Protein AF-A0A2A2RVC5-F1 (afdb_monomer_lite)

pLDDT: mean 75.27, std 18.16, range [42.5, 97.44]

Radius of gyration: 27.23 Å; chains: 1; bounding box: 52×37×78 Å

Foldseek 3Di:
DCVVVVVVVVVVVVVVVVVVVVVVVVVVVVVVVVVVVVCVCPDPVNVVVVCVVVVVVDDDDDPVRDDDDDPDDPPPPPPPDDPDPPPPPPPDDVPCVVVVVVPPDDDPPPPDD

Structure (mmCIF, N/CA/C/O backbone):
data_AF-A0A2A2RVC5-F1
#
_entry.id   AF-A0A2A2RVC5-F1
#
loop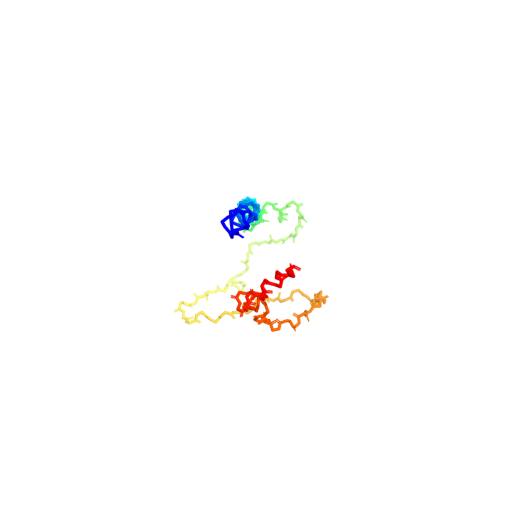_
_atom_site.group_PDB
_atom_site.id
_atom_site.type_symbol
_atom_site.label_atom_id
_atom_site.label_alt_id
_atom_site.label_comp_id
_atom_site.label_asym_id
_atom_site.label_entity_id
_atom_site.label_seq_id
_atom_site.pdbx_PDB_ins_code
_atom_site.Cartn_x
_atom_site.Cartn_y
_atom_site.Cartn_z
_atom_site.occupancy
_atom_site.B_iso_or_equiv
_atom_site.auth_seq_id
_atom_site.auth_comp_id
_atom_site.auth_asym_id
_atom_site.auth_atom_id
_atom_site.pdbx_PDB_model_num
ATOM 1 N N . MET A 1 1 ? 28.800 -4.295 -40.867 1.00 56.78 1 MET A N 1
ATOM 2 C CA . MET A 1 1 ? 27.942 -3.114 -40.595 1.00 56.78 1 MET A CA 1
ATOM 3 C C . MET A 1 1 ? 26.743 -3.523 -39.734 1.00 56.78 1 MET A C 1
ATOM 5 O O . MET A 1 1 ? 25.617 -3.511 -40.204 1.00 56.78 1 MET A O 1
ATOM 9 N N . THR A 1 2 ? 26.985 -3.948 -38.492 1.00 70.25 2 THR A N 1
ATOM 10 C CA . THR A 1 2 ? 25.965 -4.515 -37.572 1.00 70.25 2 THR A CA 1
ATOM 11 C C . THR A 1 2 ? 26.098 -3.944 -36.155 1.00 70.25 2 THR A C 1
ATOM 13 O O . THR A 1 2 ? 25.097 -3.684 -35.493 1.00 70.25 2 THR A O 1
ATOM 16 N N . PHE A 1 3 ? 27.330 -3.629 -35.744 1.00 83.12 3 PHE A N 1
ATOM 17 C CA . PHE A 1 3 ? 27.672 -3.092 -34.424 1.00 83.12 3 PHE A CA 1
ATOM 18 C C . PHE A 1 3 ? 26.975 -1.766 -34.070 1.00 83.12 3 PHE A C 1
ATOM 20 O O . PHE A 1 3 ? 26.474 -1.601 -32.962 1.00 83.12 3 PHE A O 1
ATOM 27 N N . VAL A 1 4 ? 26.875 -0.825 -35.015 1.00 89.31 4 VAL A N 1
ATOM 28 C CA . VAL A 1 4 ? 26.244 0.487 -34.762 1.00 89.31 4 VAL A CA 1
ATOM 29 C C . VAL A 1 4 ? 24.745 0.344 -34.476 1.00 89.31 4 VAL A C 1
ATOM 31 O O . VAL A 1 4 ? 24.203 1.023 -33.604 1.00 89.31 4 VAL A O 1
ATOM 34 N N . TRP A 1 5 ? 24.076 -0.576 -35.171 1.00 84.75 5 TRP A N 1
ATOM 35 C CA . TRP A 1 5 ? 22.651 -0.831 -34.977 1.00 84.75 5 TRP A CA 1
ATOM 36 C C . TRP A 1 5 ? 22.377 -1.541 -33.646 1.00 84.75 5 TRP A C 1
ATOM 38 O O . TRP A 1 5 ? 21.493 -1.122 -32.901 1.00 84.75 5 TRP A O 1
ATOM 48 N N . GLN A 1 6 ? 23.200 -2.530 -33.288 1.00 85.94 6 GLN A N 1
ATOM 49 C CA . GLN A 1 6 ? 23.134 -3.190 -31.980 1.00 85.94 6 GLN A CA 1
ATOM 50 C C . GLN A 1 6 ? 23.370 -2.199 -30.833 1.00 85.94 6 GLN A C 1
ATOM 52 O O . GLN A 1 6 ? 22.608 -2.186 -29.869 1.00 85.94 6 GLN A O 1
ATOM 57 N N . LYS A 1 7 ? 24.361 -1.306 -30.963 1.00 92.38 7 LYS A N 1
ATOM 58 C CA . LYS A 1 7 ? 24.640 -0.261 -29.966 1.00 92.38 7 LYS A CA 1
ATOM 59 C C . LYS A 1 7 ? 23.444 0.677 -29.775 1.00 92.38 7 LYS A C 1
ATOM 61 O O . LYS A 1 7 ? 23.086 0.995 -28.643 1.00 92.38 7 LYS A O 1
ATOM 66 N N . ARG A 1 8 ? 22.783 1.075 -30.868 1.00 90.19 8 ARG A N 1
ATOM 67 C CA . ARG A 1 8 ? 21.564 1.897 -30.810 1.00 90.19 8 ARG A CA 1
ATOM 68 C C . ARG A 1 8 ? 20.398 1.151 -30.157 1.00 90.19 8 ARG A C 1
ATOM 70 O O . ARG A 1 8 ? 19.662 1.752 -29.378 1.00 90.19 8 ARG A O 1
ATOM 77 N N . MET A 1 9 ? 20.238 -0.140 -30.447 1.00 88.75 9 MET A N 1
ATOM 78 C CA . MET A 1 9 ? 19.197 -0.973 -29.842 1.00 88.75 9 MET A CA 1
ATOM 79 C C . MET A 1 9 ? 19.411 -1.117 -28.332 1.00 88.75 9 MET A C 1
ATOM 81 O O . MET A 1 9 ? 18.481 -0.859 -27.569 1.00 88.75 9 MET A O 1
ATOM 85 N N . LEU A 1 10 ? 20.635 -1.433 -27.902 1.00 92.12 10 LEU A N 1
ATOM 86 C CA . LEU A 1 10 ? 20.993 -1.552 -26.489 1.00 92.12 10 LEU A CA 1
ATOM 87 C C . LEU A 1 10 ? 20.743 -0.238 -25.737 1.00 92.12 10 LEU A C 1
ATOM 89 O O . LEU A 1 10 ? 20.120 -0.239 -24.680 1.00 92.12 10 LEU A O 1
ATOM 93 N N . TYR A 1 11 ? 21.142 0.890 -26.331 1.00 94.38 11 TYR A N 1
ATOM 94 C CA . TYR A 1 11 ? 20.872 2.211 -25.768 1.00 94.38 11 TYR A CA 1
ATOM 95 C C . TYR A 1 11 ? 19.367 2.479 -25.624 1.00 94.38 11 TYR A C 1
ATOM 97 O O . TYR A 1 11 ? 18.907 2.905 -24.569 1.00 94.38 11 TYR A O 1
ATOM 105 N N . SER A 1 12 ? 18.575 2.173 -26.658 1.00 92.00 12 SER A N 1
ATOM 106 C CA . SER A 1 12 ? 17.121 2.369 -26.613 1.00 92.00 12 SER A CA 1
ATOM 107 C C . SER A 1 12 ? 16.425 1.500 -25.563 1.00 92.00 12 SER A C 1
ATOM 109 O O . SER A 1 12 ? 15.412 1.916 -25.004 1.00 92.00 12 SER A O 1
ATOM 111 N N . LEU A 1 13 ? 16.961 0.304 -25.295 1.00 94.44 13 LEU A N 1
ATOM 112 C CA . LEU A 1 13 ? 16.479 -0.564 -24.227 1.00 94.44 13 LEU A CA 1
ATOM 113 C C . LEU A 1 13 ? 16.840 0.022 -22.865 1.00 94.44 13 LEU A C 1
ATOM 115 O O . LEU A 1 13 ? 15.940 0.167 -22.050 1.00 94.44 13 LEU A O 1
ATOM 119 N N . GLY A 1 14 ? 18.090 0.453 -22.664 1.00 94.88 14 GLY A N 1
ATOM 120 C CA . GLY A 1 14 ? 18.525 1.101 -21.421 1.00 94.88 14 GLY A CA 1
ATOM 121 C C . GLY A 1 14 ? 17.633 2.281 -21.031 1.00 94.88 14 GLY A C 1
ATOM 122 O O . GLY A 1 14 ? 17.084 2.299 -19.937 1.00 94.88 14 GLY A O 1
ATOM 123 N N . VAL A 1 15 ? 17.353 3.189 -21.975 1.00 96.06 15 VAL A N 1
ATOM 124 C CA . VAL A 1 15 ? 16.465 4.343 -21.731 1.00 96.06 15 VAL A CA 1
ATOM 125 C C . VAL A 1 15 ? 15.058 3.915 -21.287 1.00 96.06 15 VAL A C 1
ATOM 127 O O . VAL A 1 15 ? 14.455 4.554 -20.423 1.00 96.06 15 VAL A O 1
ATOM 130 N N . LYS A 1 16 ? 14.513 2.839 -21.868 1.00 95.06 16 LYS A N 1
ATOM 131 C CA . LYS A 1 16 ? 13.192 2.319 -21.484 1.00 95.06 16 LYS A CA 1
ATOM 132 C C . LYS A 1 16 ? 13.223 1.680 -20.100 1.00 95.06 16 LYS A C 1
ATOM 134 O O . LYS A 1 16 ? 12.294 1.905 -19.327 1.00 95.06 16 LYS A O 1
ATOM 139 N N . THR A 1 17 ? 14.261 0.906 -19.793 1.00 94.44 17 THR A N 1
ATOM 140 C CA . THR A 1 17 ? 14.432 0.273 -18.482 1.00 94.44 17 THR A CA 1
ATOM 141 C C . THR A 1 17 ? 14.533 1.334 -17.392 1.00 94.44 17 THR A C 1
ATOM 143 O O . THR A 1 17 ? 13.743 1.300 -16.454 1.00 94.44 17 THR A O 1
ATOM 146 N N . ASP A 1 18 ? 15.365 2.360 -17.590 1.00 96.69 18 ASP A N 1
ATOM 147 C CA . ASP A 1 18 ? 15.523 3.470 -16.644 1.00 96.69 18 ASP A CA 1
ATOM 148 C C . ASP A 1 18 ? 14.197 4.205 -16.392 1.00 96.69 18 ASP A C 1
ATOM 150 O O . ASP A 1 18 ? 13.866 4.576 -15.263 1.00 96.69 18 ASP A O 1
ATOM 154 N N . ALA A 1 19 ? 13.403 4.428 -17.446 1.00 95.62 19 ALA A N 1
ATOM 155 C CA . ALA A 1 19 ? 12.097 5.070 -17.322 1.00 95.62 19 ALA A CA 1
ATOM 156 C C . ALA A 1 19 ? 11.105 4.210 -16.519 1.00 95.62 19 ALA A C 1
ATOM 158 O O . ALA A 1 19 ? 10.352 4.735 -15.691 1.00 95.62 19 ALA A O 1
ATOM 159 N N . LEU A 1 20 ? 11.107 2.892 -16.741 1.00 96.75 20 LEU A N 1
ATOM 160 C CA . LEU A 1 20 ? 10.261 1.953 -16.005 1.00 96.75 20 LEU A CA 1
ATOM 161 C C . LEU A 1 20 ? 10.684 1.839 -14.540 1.00 96.75 20 LEU A C 1
ATOM 163 O O . LEU A 1 20 ? 9.817 1.867 -13.668 1.00 96.75 20 LEU A O 1
ATOM 167 N N . GLU A 1 21 ? 11.983 1.777 -14.258 1.00 97.44 21 GLU A N 1
ATOM 168 C CA . GLU A 1 21 ? 12.516 1.738 -12.894 1.00 97.44 21 GLU A CA 1
ATOM 169 C C . GLU A 1 21 ? 12.134 2.992 -12.105 1.00 97.44 21 GLU A C 1
ATOM 171 O O . GLU A 1 21 ? 11.616 2.887 -10.990 1.00 97.44 21 GLU A O 1
ATOM 176 N N . LYS A 1 22 ? 12.274 4.180 -12.711 1.00 97.25 22 LYS A N 1
ATOM 177 C CA . LYS A 1 22 ? 11.827 5.444 -12.103 1.00 97.25 22 LYS A CA 1
ATOM 178 C C . LYS A 1 22 ? 10.329 5.426 -11.809 1.00 97.25 22 LYS A C 1
ATOM 180 O O . LYS A 1 22 ? 9.913 5.778 -10.705 1.00 97.25 22 LYS A O 1
ATOM 185 N N . ARG A 1 23 ? 9.508 4.981 -12.766 1.00 96.50 23 ARG A N 1
ATOM 186 C CA . ARG A 1 23 ? 8.053 4.886 -12.577 1.00 96.50 23 ARG A CA 1
ATOM 187 C C . ARG A 1 23 ? 7.687 3.904 -11.464 1.00 96.50 23 ARG A C 1
ATOM 189 O O . ARG A 1 23 ? 6.800 4.191 -10.664 1.00 96.50 23 ARG A O 1
ATOM 196 N N . LEU A 1 24 ? 8.370 2.767 -11.398 1.00 97.31 24 LEU A N 1
ATOM 197 C CA . LEU A 1 24 ? 8.157 1.753 -10.372 1.00 97.31 24 LEU A CA 1
ATOM 198 C C . LEU A 1 24 ? 8.510 2.304 -8.984 1.00 97.31 24 LEU A C 1
ATOM 200 O O . LEU A 1 24 ? 7.730 2.133 -8.046 1.00 97.31 24 LEU A O 1
ATOM 204 N N . ALA A 1 25 ? 9.632 3.015 -8.855 1.00 96.88 25 ALA A N 1
ATOM 205 C CA . ALA A 1 25 ? 10.031 3.657 -7.605 1.00 96.88 25 ALA A CA 1
ATOM 206 C C . ALA A 1 25 ? 8.993 4.686 -7.120 1.00 96.88 25 ALA A C 1
ATOM 208 O O . ALA A 1 25 ? 8.629 4.680 -5.942 1.00 96.88 25 ALA A O 1
ATOM 209 N N . LEU A 1 26 ? 8.462 5.517 -8.027 1.00 97.31 26 LEU A N 1
ATOM 210 C CA . LEU A 1 26 ? 7.396 6.472 -7.706 1.00 97.31 26 LEU A CA 1
ATOM 211 C C . LEU A 1 26 ? 6.129 5.764 -7.214 1.00 97.31 26 LEU A C 1
ATOM 213 O O . LEU A 1 26 ? 5.627 6.083 -6.137 1.00 97.31 26 LEU A O 1
ATOM 217 N N . LEU A 1 27 ? 5.658 4.750 -7.947 1.00 96.81 27 LEU A N 1
ATOM 218 C CA . LEU A 1 27 ? 4.458 3.999 -7.570 1.00 96.81 27 LEU A CA 1
ATOM 219 C C . LEU A 1 27 ? 4.615 3.286 -6.223 1.00 96.81 27 LEU A C 1
ATOM 221 O O . LEU A 1 27 ? 3.672 3.272 -5.435 1.00 96.81 27 LEU A O 1
ATOM 225 N N . LYS A 1 28 ? 5.796 2.729 -5.926 1.00 96.38 28 LYS A N 1
ATOM 226 C CA . LYS A 1 28 ? 6.083 2.127 -4.615 1.00 96.38 28 LYS A CA 1
ATOM 227 C C . LYS A 1 28 ? 5.984 3.154 -3.491 1.00 96.38 28 LYS A C 1
ATOM 229 O O . LYS A 1 28 ? 5.355 2.872 -2.475 1.00 96.38 28 LYS A O 1
ATOM 234 N N . ARG A 1 29 ? 6.560 4.343 -3.684 1.00 97.00 29 ARG A N 1
ATOM 235 C CA . ARG A 1 29 ? 6.501 5.424 -2.692 1.00 97.00 29 ARG A CA 1
ATOM 236 C C . ARG A 1 29 ? 5.067 5.886 -2.443 1.00 97.00 29 ARG A C 1
ATOM 238 O O . ARG A 1 29 ? 4.671 6.045 -1.294 1.00 97.00 29 ARG A O 1
ATOM 245 N N . GLU A 1 30 ? 4.283 6.069 -3.502 1.00 95.94 30 GLU A N 1
ATOM 246 C CA . GLU A 1 30 ? 2.871 6.431 -3.366 1.00 95.94 30 GLU A CA 1
ATOM 247 C C . GLU A 1 30 ? 2.050 5.335 -2.685 1.00 95.94 30 GLU A C 1
ATOM 249 O O . GLU A 1 30 ? 1.176 5.632 -1.875 1.00 95.94 30 GLU A O 1
ATOM 254 N 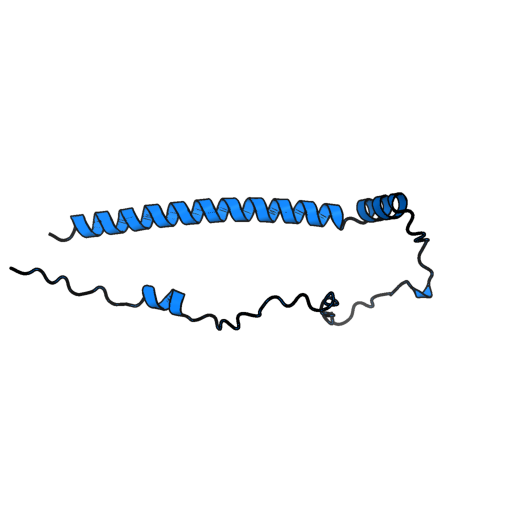N . ASN A 1 31 ? 2.304 4.067 -3.019 1.00 96.56 31 ASN A N 1
ATOM 255 C CA . ASN A 1 31 ? 1.608 2.946 -2.399 1.00 96.56 31 ASN A CA 1
ATOM 256 C C . ASN A 1 31 ? 1.899 2.886 -0.896 1.00 96.56 31 ASN A C 1
ATOM 258 O O . ASN A 1 31 ? 0.968 2.775 -0.105 1.00 96.56 31 ASN A O 1
ATOM 262 N N . GLU A 1 32 ? 3.163 3.058 -0.507 1.00 96.12 32 GLU A N 1
ATOM 263 C CA . GLU A 1 32 ? 3.566 3.095 0.897 1.00 96.12 32 GLU A CA 1
ATOM 264 C C . GLU A 1 32 ? 2.903 4.255 1.650 1.00 96.12 32 GLU A C 1
ATOM 266 O O . GLU A 1 32 ? 2.356 4.058 2.732 1.00 96.12 32 GLU A O 1
ATOM 271 N N . PHE A 1 33 ? 2.858 5.444 1.046 1.00 96.06 33 PHE A N 1
ATOM 272 C CA . PHE A 1 33 ? 2.161 6.591 1.625 1.00 96.06 33 PHE A CA 1
ATOM 273 C C . PHE A 1 33 ? 0.664 6.313 1.825 1.00 96.06 33 PHE A C 1
ATOM 275 O O . PHE A 1 33 ? 0.137 6.511 2.919 1.00 96.06 33 PHE A O 1
ATOM 282 N N . ARG A 1 34 ? -0.021 5.776 0.804 1.00 94.56 34 ARG A N 1
ATOM 283 C CA . ARG A 1 34 ? -1.439 5.393 0.917 1.00 94.56 34 ARG A CA 1
ATOM 284 C C . ARG A 1 34 ? -1.646 4.324 1.988 1.00 94.56 34 ARG A C 1
ATOM 286 O O . ARG A 1 34 ? -2.608 4.407 2.744 1.00 94.56 34 ARG A O 1
ATOM 293 N N . ARG A 1 35 ? -0.739 3.347 2.094 1.00 92.69 35 ARG A N 1
ATOM 294 C CA . ARG A 1 35 ? -0.785 2.305 3.126 1.00 92.69 35 ARG A CA 1
ATOM 295 C C . ARG A 1 35 ? -0.694 2.906 4.525 1.00 92.69 35 ARG A C 1
ATOM 297 O O . ARG A 1 35 ? -1.485 2.537 5.386 1.00 92.69 35 ARG A O 1
ATOM 304 N N . GLN A 1 36 ? 0.215 3.853 4.736 1.00 93.38 36 GLN A N 1
ATOM 305 C CA . GLN A 1 36 ? 0.355 4.561 6.011 1.00 93.38 36 GLN A CA 1
ATOM 306 C C . GLN A 1 36 ? -0.897 5.378 6.346 1.00 93.38 36 GLN A C 1
ATOM 308 O O . GLN A 1 36 ? -1.383 5.314 7.472 1.00 93.38 36 GLN A O 1
ATOM 313 N N . GLN A 1 37 ? -1.473 6.076 5.364 1.00 92.69 37 GLN A N 1
ATOM 314 C CA . GLN A 1 37 ? -2.733 6.801 5.549 1.00 92.69 37 GLN A CA 1
ATOM 315 C C . GLN A 1 37 ? -3.892 5.864 5.901 1.00 92.69 37 GLN A C 1
ATOM 317 O O . GLN A 1 37 ? -4.654 6.148 6.823 1.00 92.69 37 GLN A O 1
ATOM 322 N N . MET A 1 38 ? -4.019 4.729 5.208 1.00 92.88 38 MET A N 1
ATOM 323 C CA . MET A 1 38 ? -5.050 3.741 5.526 1.00 92.88 38 MET A CA 1
ATOM 324 C C . MET A 1 38 ? -4.850 3.145 6.916 1.00 92.88 38 MET A C 1
ATOM 326 O O . MET A 1 38 ? -5.820 3.039 7.657 1.00 92.88 38 MET A O 1
ATOM 330 N N . ALA A 1 39 ? -3.614 2.812 7.295 1.00 90.94 39 ALA A N 1
ATOM 331 C CA . ALA A 1 39 ? -3.305 2.311 8.631 1.00 90.94 39 ALA A CA 1
ATOM 332 C C . ALA A 1 39 ? -3.658 3.338 9.718 1.00 90.94 39 ALA A C 1
ATOM 334 O O . ALA A 1 39 ? -4.210 2.974 10.752 1.00 90.94 39 ALA A O 1
ATOM 335 N N . MET A 1 40 ? -3.409 4.626 9.464 1.00 90.75 40 MET A N 1
ATOM 336 C CA . MET A 1 40 ? -3.812 5.708 10.361 1.00 90.75 40 MET A CA 1
ATOM 337 C C . MET A 1 40 ? -5.339 5.790 10.495 1.00 90.75 40 MET A C 1
ATOM 339 O O . MET A 1 40 ? -5.843 5.819 11.614 1.00 90.75 40 MET A O 1
ATOM 343 N N . ILE A 1 41 ? -6.081 5.771 9.383 1.00 87.75 41 ILE A N 1
ATOM 344 C CA . ILE A 1 41 ? -7.553 5.848 9.398 1.00 87.75 41 ILE A CA 1
ATOM 345 C C . ILE A 1 41 ? -8.173 4.610 10.057 1.00 87.75 41 ILE A C 1
ATOM 347 O O . ILE A 1 41 ? -9.165 4.725 10.766 1.00 87.75 41 ILE A O 1
ATOM 351 N N . GLN A 1 42 ? -7.592 3.431 9.835 1.00 87.25 42 GLN A N 1
ATOM 352 C CA . GLN A 1 42 ? -8.041 2.170 10.431 1.00 87.25 42 GLN A CA 1
ATOM 353 C C . GLN A 1 42 ? -7.596 2.004 11.884 1.00 87.25 42 GLN A C 1
ATOM 355 O O . GLN A 1 42 ? -8.035 1.067 12.550 1.00 87.25 42 GLN A O 1
ATOM 360 N N . SER A 1 43 ? -6.726 2.882 12.386 1.00 89.81 43 SER A N 1
ATOM 361 C CA . SER A 1 43 ? -6.304 2.816 13.775 1.00 89.81 43 SER A CA 1
ATOM 362 C C . SER A 1 43 ? -7.506 3.063 14.687 1.00 89.81 43 SER A C 1
ATOM 364 O O . SER A 1 43 ? -8.270 4.017 14.514 1.00 89.81 43 SER A O 1
ATOM 366 N N . LEU A 1 44 ? -7.662 2.192 15.683 1.00 83.75 44 LEU A N 1
ATOM 367 C CA . LEU A 1 44 ? -8.719 2.290 16.684 1.00 83.75 44 LEU A CA 1
ATOM 368 C C . LEU A 1 44 ? -8.852 3.693 17.315 1.00 83.75 44 LEU A C 1
ATOM 370 O O . LEU A 1 44 ? -9.984 4.166 17.399 1.00 83.75 44 LEU A O 1
ATOM 374 N N . PRO A 1 45 ? -7.766 4.400 17.709 1.00 85.44 45 PRO A N 1
ATOM 375 C CA . PRO A 1 45 ? -7.908 5.737 18.290 1.00 85.44 45 PRO A CA 1
ATOM 376 C C . PRO A 1 45 ? -8.485 6.762 17.306 1.00 85.44 45 PRO A C 1
ATOM 378 O O . PRO A 1 45 ? -9.279 7.609 17.711 1.00 85.44 45 PRO A O 1
ATOM 381 N N . TYR A 1 46 ? -8.125 6.689 16.019 1.00 88.19 46 TYR A N 1
ATOM 382 C CA . TYR A 1 46 ? -8.669 7.596 15.008 1.00 88.19 46 TYR A CA 1
ATOM 383 C C . TYR A 1 46 ? -10.157 7.327 14.762 1.00 88.19 46 TYR A C 1
ATOM 385 O O . TYR A 1 46 ? -10.955 8.263 14.698 1.00 88.19 46 TYR A O 1
ATOM 393 N N . LEU A 1 47 ? -10.543 6.051 14.670 1.00 87.25 47 LEU A N 1
ATOM 394 C CA . LEU A 1 47 ? -11.942 5.660 14.511 1.00 87.25 47 LEU A CA 1
ATOM 395 C C . LEU A 1 47 ? -12.791 6.084 15.716 1.00 87.25 47 LEU A C 1
ATOM 397 O O . LEU A 1 47 ? -13.863 6.646 15.515 1.00 87.25 47 LEU A O 1
ATOM 401 N N . ASP A 1 48 ? -12.306 5.889 16.944 1.00 86.12 48 ASP A N 1
ATOM 402 C CA . ASP A 1 48 ? -13.015 6.299 18.163 1.00 86.12 48 ASP A CA 1
ATOM 403 C C . ASP A 1 48 ? -13.199 7.826 18.237 1.00 86.12 48 ASP A C 1
ATOM 405 O O . ASP A 1 48 ? -14.300 8.322 18.491 1.00 86.12 48 ASP A O 1
ATOM 409 N N . ALA A 1 49 ? -12.151 8.596 17.920 1.00 87.44 49 ALA A N 1
ATOM 410 C CA . ALA A 1 49 ? -12.252 10.052 17.821 1.00 87.44 49 ALA A CA 1
ATOM 411 C C . ALA A 1 49 ? -13.295 10.473 16.773 1.00 87.44 49 ALA A C 1
ATOM 413 O O . ALA A 1 49 ? -14.162 11.306 17.049 1.00 87.44 49 ALA A O 1
ATOM 414 N N . ARG A 1 50 ? -13.275 9.845 15.592 1.00 87.88 50 ARG A N 1
ATOM 415 C CA . ARG A 1 50 ? -14.198 10.178 14.504 1.00 87.88 50 ARG A CA 1
ATOM 416 C C . ARG A 1 50 ? -15.647 9.810 14.823 1.00 87.88 50 ARG A C 1
ATOM 418 O O . ARG A 1 50 ? -16.566 10.537 14.450 1.00 87.88 50 ARG A O 1
ATOM 425 N N . VAL A 1 51 ? -15.858 8.709 15.536 1.00 87.56 51 VAL A N 1
ATOM 426 C CA . VAL A 1 51 ? -17.169 8.281 16.039 1.00 87.56 51 VAL A CA 1
ATOM 427 C C . VAL A 1 51 ? -17.751 9.304 17.017 1.00 87.56 51 VAL A C 1
ATOM 429 O O . VAL A 1 51 ? -18.936 9.639 16.917 1.00 87.56 51 VAL A O 1
ATOM 432 N N . LYS A 1 52 ? -16.914 9.842 17.916 1.00 86.44 52 LYS A N 1
ATOM 433 C CA . LYS A 1 52 ? -17.295 10.902 18.862 1.00 86.44 52 LYS A CA 1
ATOM 434 C C . LYS A 1 52 ? -17.642 12.206 18.145 1.00 86.44 52 LYS A C 1
ATOM 436 O O . LYS A 1 52 ? -18.678 12.797 18.444 1.00 86.44 52 LYS A O 1
ATOM 441 N N . GLU A 1 53 ? -16.834 12.625 17.170 1.00 89.31 53 GLU A N 1
ATOM 442 C CA . GLU A 1 53 ? -17.100 13.820 16.351 1.00 89.31 53 GLU A CA 1
ATOM 443 C C . GLU A 1 53 ? -18.435 13.729 15.605 1.00 89.31 53 GLU A C 1
ATOM 445 O O . GLU A 1 53 ? -19.220 14.677 15.604 1.00 89.31 53 GLU A O 1
ATOM 450 N N . LEU A 1 54 ? -18.706 12.575 14.990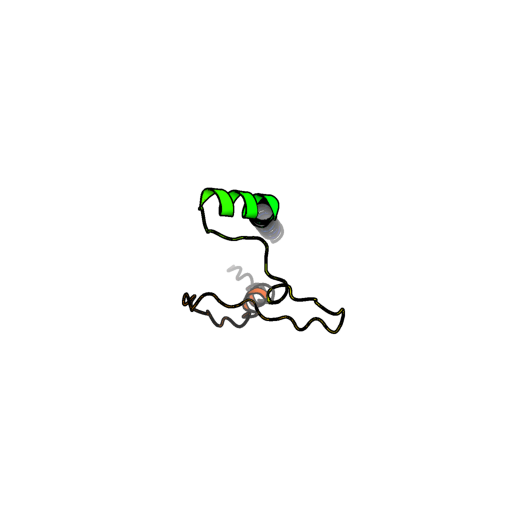 1.00 88.12 54 LEU A N 1
ATOM 451 C CA . LEU A 1 54 ? -19.927 12.334 14.224 1.00 88.12 54 LEU A CA 1
ATOM 452 C C . LEU A 1 54 ? -21.148 12.037 15.108 1.00 88.12 54 LEU A C 1
ATOM 454 O O . LEU A 1 54 ? -22.239 11.849 14.575 1.00 88.12 54 LEU A O 1
ATOM 458 N N . LYS A 1 55 ? -20.983 12.004 16.440 1.00 85.44 55 LYS A N 1
ATOM 459 C CA . LYS A 1 55 ? -22.042 11.726 17.426 1.00 85.44 55 LYS A CA 1
ATOM 460 C C . LYS A 1 55 ? -22.871 10.493 17.062 1.00 85.44 55 LYS A C 1
ATOM 462 O O . LYS A 1 55 ? -24.089 10.485 17.215 1.00 85.44 55 LYS A O 1
ATOM 467 N N . LEU A 1 56 ? -22.203 9.432 16.608 1.00 81.25 56 LEU A N 1
ATOM 468 C CA . LEU A 1 56 ? -22.866 8.217 16.119 1.00 81.25 56 LEU A CA 1
ATOM 469 C C . LEU A 1 56 ? -23.548 7.396 17.228 1.00 81.25 56 LEU A C 1
ATOM 471 O O . LEU A 1 56 ? -24.134 6.360 16.935 1.00 81.25 56 LEU A O 1
ATOM 475 N N . GLY A 1 57 ? -23.468 7.824 18.493 1.00 79.88 57 GLY A N 1
ATOM 476 C CA . GLY A 1 57 ? -24.123 7.148 19.618 1.00 79.88 57 GLY A CA 1
ATOM 477 C C . GLY A 1 57 ? -23.605 5.730 19.878 1.00 79.88 57 GLY A C 1
ATOM 478 O O . GLY A 1 57 ? -24.261 4.957 20.569 1.00 79.88 57 GLY A O 1
ATOM 479 N N . LEU A 1 58 ? -22.443 5.379 19.320 1.00 76.69 58 LEU A N 1
ATOM 480 C CA . LEU A 1 58 ? -21.777 4.102 19.547 1.00 76.69 58 LEU A CA 1
ATOM 481 C C . LEU A 1 58 ? -21.270 4.073 20.995 1.00 76.69 58 LEU A C 1
ATOM 483 O O . LEU A 1 58 ? -20.352 4.806 21.359 1.00 76.69 58 LEU A O 1
ATOM 487 N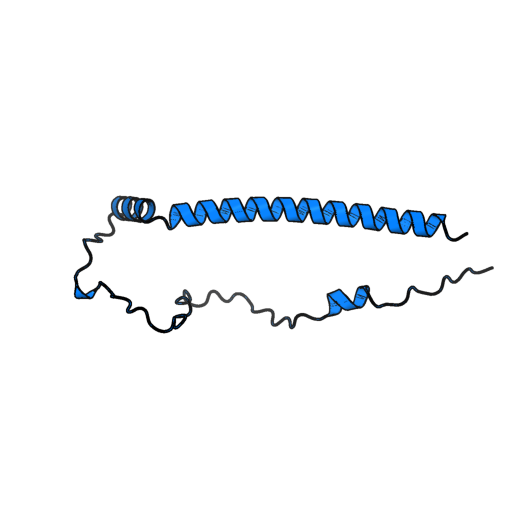 N . GLY A 1 59 ? -21.931 3.272 21.828 1.00 75.06 59 GLY A N 1
ATOM 488 C CA . GLY A 1 59 ? -21.533 3.002 23.207 1.00 75.06 59 GLY A CA 1
ATOM 489 C C . GLY A 1 59 ? -20.538 1.845 23.310 1.00 75.06 59 GLY A C 1
ATOM 490 O O . GLY A 1 59 ? -20.102 1.281 22.306 1.00 75.06 59 GLY A O 1
ATOM 491 N N . VAL A 1 60 ? -20.203 1.470 24.544 1.00 77.25 60 VAL A N 1
ATOM 492 C CA . VAL A 1 60 ? -19.435 0.246 24.813 1.00 77.25 60 VAL A CA 1
ATOM 493 C C . VAL A 1 60 ? -20.209 -0.952 24.242 1.00 77.25 60 VAL A C 1
ATOM 495 O O . VAL A 1 60 ? -21.417 -1.041 24.482 1.00 77.25 60 VAL A O 1
ATOM 498 N N . PRO A 1 61 ? -19.558 -1.853 23.482 1.00 78.31 61 PRO A N 1
ATOM 499 C CA . PRO A 1 61 ? -20.236 -3.015 22.926 1.00 78.31 61 PRO A CA 1
ATOM 500 C C . PRO A 1 61 ? -20.829 -3.862 24.053 1.00 78.31 61 PRO A C 1
ATOM 502 O O . PRO A 1 61 ? -20.193 -4.098 25.082 1.00 78.31 61 PRO A O 1
ATOM 505 N N . THR A 1 62 ? -22.064 -4.314 23.853 1.00 83.06 62 THR A N 1
ATOM 506 C CA . THR A 1 62 ? -22.689 -5.282 24.763 1.00 83.06 62 THR A CA 1
ATOM 507 C C . THR A 1 62 ? -22.001 -6.644 24.616 1.00 83.06 62 THR A C 1
ATOM 509 O O . THR A 1 62 ? -21.466 -6.931 23.544 1.00 83.06 62 THR A O 1
ATOM 512 N N . PRO A 1 63 ? -21.982 -7.499 25.656 1.00 79.00 63 PRO A N 1
ATOM 513 C CA . PRO A 1 63 ? -21.283 -8.787 25.606 1.00 79.00 63 PRO A CA 1
ATOM 514 C C . PRO A 1 63 ? -21.745 -9.681 24.444 1.00 79.00 63 PRO A C 1
ATOM 516 O O . PRO A 1 63 ? -20.911 -10.334 23.825 1.00 79.00 63 PRO A O 1
ATOM 519 N N . ASP A 1 64 ? -23.024 -9.616 24.064 1.00 82.56 64 ASP A N 1
ATOM 520 C CA . ASP A 1 64 ? -23.576 -10.340 22.906 1.00 82.56 64 ASP A CA 1
ATOM 521 C C . ASP A 1 64 ? -22.985 -9.898 21.554 1.00 82.56 64 ASP A C 1
ATOM 523 O O . ASP A 1 64 ? -23.069 -10.620 20.562 1.00 82.56 64 ASP A O 1
ATOM 527 N N . GLN A 1 65 ? -22.380 -8.709 21.489 1.00 76.56 65 GLN A N 1
ATOM 528 C CA . GLN A 1 65 ? -21.733 -8.169 20.290 1.00 76.56 65 GLN A CA 1
ATOM 529 C C . GLN A 1 65 ? -20.232 -8.500 20.228 1.00 76.56 65 GLN A C 1
ATOM 531 O O . GLN A 1 65 ? -19.587 -8.219 19.215 1.00 76.56 65 GLN A O 1
ATOM 536 N N . ILE A 1 66 ? -19.660 -9.083 21.288 1.00 80.19 66 ILE A N 1
ATOM 537 C CA . ILE A 1 66 ? -18.238 -9.426 21.363 1.00 80.19 66 ILE A CA 1
ATOM 538 C C . ILE A 1 66 ? -18.048 -10.853 20.845 1.00 80.19 66 ILE A C 1
ATOM 540 O O . ILE A 1 66 ? -18.327 -11.833 21.530 1.00 80.19 66 ILE A O 1
ATOM 544 N N . LEU A 1 67 ? -17.535 -10.974 19.621 1.00 80.19 67 LEU A N 1
ATOM 545 C CA . LEU A 1 67 ? -17.181 -12.267 19.040 1.00 80.19 67 LEU A CA 1
ATOM 546 C C . LEU A 1 67 ? -15.822 -12.728 19.580 1.00 80.19 67 LEU A C 1
ATOM 548 O O . LEU A 1 67 ? -14.787 -12.134 19.270 1.00 80.19 67 LEU A O 1
ATOM 552 N N . THR A 1 68 ? -15.809 -13.805 20.361 1.00 79.06 68 THR A N 1
ATOM 553 C CA . THR A 1 68 ? -14.578 -14.489 20.762 1.00 79.06 68 THR A CA 1
ATOM 554 C C . THR A 1 68 ? -14.144 -15.438 19.647 1.00 79.06 68 THR A C 1
ATOM 556 O O . THR A 1 68 ? -14.791 -16.441 19.352 1.00 79.06 68 THR A O 1
ATOM 559 N N . LEU A 1 69 ? -13.044 -15.101 18.975 1.00 75.44 69 LEU A N 1
ATOM 560 C CA . LEU A 1 69 ? -12.455 -15.975 17.966 1.00 75.44 69 LEU A CA 1
ATOM 561 C C . LEU A 1 69 ? -11.634 -17.056 18.675 1.00 75.44 69 LEU A C 1
ATOM 563 O O . LEU A 1 69 ? -10.641 -16.754 19.333 1.00 75.44 69 LEU A O 1
ATOM 567 N N . VAL A 1 70 ? -12.057 -18.314 18.549 1.00 80.31 70 VAL A N 1
ATOM 568 C CA . VAL A 1 70 ? -11.258 -19.474 18.963 1.00 80.31 70 VAL A CA 1
ATOM 569 C C . VAL A 1 70 ? -10.185 -19.707 17.902 1.00 80.31 70 VAL A C 1
ATOM 571 O O . VAL A 1 70 ? -10.470 -19.653 16.705 1.00 80.31 70 VAL A O 1
ATOM 574 N N . GLU A 1 71 ? -8.946 -19.948 18.323 1.00 71.50 71 GLU A N 1
ATOM 575 C CA . GLU A 1 71 ? -7.822 -20.206 17.424 1.00 71.50 71 GLU A CA 1
ATOM 576 C C . GLU A 1 71 ? -8.004 -21.576 16.739 1.00 71.50 71 GLU A C 1
ATOM 578 O O . GLU A 1 71 ? -7.618 -22.623 17.247 1.00 71.50 71 GLU A O 1
ATOM 583 N N . GLY A 1 72 ? -8.684 -21.579 15.592 1.00 67.62 72 GLY A N 1
ATOM 584 C CA . GLY A 1 72 ? -8.979 -22.766 14.796 1.00 67.62 72 GLY A CA 1
ATOM 585 C C . GLY A 1 72 ? -9.305 -22.368 13.360 1.00 67.62 72 GLY A C 1
ATOM 586 O O . GLY A 1 72 ? -10.073 -21.436 13.150 1.00 67.62 72 GLY A O 1
ATOM 587 N N . ALA A 1 73 ? -8.647 -23.040 12.404 1.00 61.59 73 ALA A N 1
ATOM 588 C CA . ALA A 1 73 ? -8.696 -22.864 10.945 1.00 61.59 73 ALA A CA 1
ATOM 589 C C . ALA A 1 73 ? -9.330 -21.547 10.457 1.00 61.59 73 ALA A C 1
ATOM 591 O O . ALA A 1 73 ? -10.548 -21.430 10.354 1.00 61.59 73 ALA A O 1
ATOM 592 N N . VAL A 1 74 ? -8.480 -20.580 10.089 1.00 59.25 74 VAL A N 1
ATOM 593 C CA . VAL A 1 74 ? -8.868 -19.293 9.492 1.00 59.25 74 VAL A CA 1
ATOM 594 C C . VAL A 1 74 ? -9.736 -19.526 8.250 1.00 59.25 74 VAL A C 1
ATOM 596 O O . VAL A 1 74 ? -9.239 -19.643 7.128 1.00 59.25 74 VAL A O 1
ATOM 599 N N . VAL A 1 75 ? -11.055 -19.561 8.432 1.00 60.62 75 VAL A N 1
ATOM 600 C CA . VAL A 1 75 ? -12.009 -19.415 7.340 1.00 60.62 75 VAL A CA 1
ATOM 601 C C . VAL A 1 75 ? -11.922 -17.954 6.939 1.00 60.62 75 VAL A C 1
ATOM 603 O O . VAL A 1 75 ? -12.383 -17.067 7.653 1.00 60.62 75 VAL A O 1
ATOM 606 N N . ARG A 1 76 ? -11.258 -17.682 5.813 1.00 58.69 76 ARG A N 1
ATOM 607 C CA . ARG A 1 76 ? -11.260 -16.350 5.209 1.00 58.69 76 ARG A CA 1
ATOM 608 C C . ARG A 1 76 ? -12.699 -16.008 4.835 1.00 58.69 76 ARG A C 1
ATOM 610 O O . ARG A 1 76 ? -13.171 -16.384 3.767 1.00 58.69 76 ARG A O 1
ATOM 617 N N . ILE A 1 77 ? -13.390 -15.298 5.719 1.00 59.56 77 ILE A N 1
ATOM 618 C CA . ILE A 1 77 ? -14.660 -14.660 5.401 1.00 59.56 77 ILE A CA 1
ATOM 619 C C . ILE A 1 77 ? -14.312 -13.606 4.350 1.00 59.56 77 ILE A C 1
ATOM 621 O O . ILE A 1 77 ? -13.565 -12.665 4.630 1.00 59.56 77 ILE A O 1
ATOM 625 N N . ALA A 1 78 ? -14.758 -13.818 3.111 1.00 54.06 78 ALA A N 1
ATOM 626 C CA . ALA A 1 78 ? -14.587 -12.834 2.053 1.00 54.06 78 ALA A CA 1
ATOM 627 C C . ALA A 1 78 ? -15.130 -11.483 2.557 1.00 54.06 78 ALA A C 1
ATOM 629 O O . ALA A 1 78 ? -16.186 -11.467 3.198 1.00 54.06 78 ALA A O 1
ATOM 630 N N . PRO A 1 79 ? -14.429 -10.358 2.327 1.00 57.59 79 PRO A N 1
ATOM 631 C CA . PRO A 1 79 ? -14.913 -9.061 2.780 1.00 57.59 79 PRO A CA 1
ATOM 632 C C . PRO A 1 79 ? -16.335 -8.854 2.250 1.00 57.59 79 PRO A C 1
ATOM 634 O O . PRO A 1 79 ? -16.580 -9.070 1.062 1.00 57.59 79 PRO A O 1
ATOM 637 N N . ARG A 1 80 ? -17.270 -8.468 3.134 1.00 55.88 80 ARG A N 1
ATOM 638 C CA . ARG A 1 80 ? -18.652 -8.124 2.771 1.00 55.88 80 ARG A CA 1
ATOM 639 C C . ARG A 1 80 ? -18.584 -7.041 1.699 1.00 55.88 80 ARG A C 1
ATOM 641 O O . ARG A 1 80 ? -18.297 -5.887 2.005 1.00 55.88 80 ARG A O 1
ATOM 648 N N . GLN A 1 81 ? -18.778 -7.452 0.447 1.00 53.09 81 GLN A N 1
ATOM 649 C CA . GLN A 1 81 ? -18.770 -6.568 -0.709 1.00 53.09 81 GLN A CA 1
ATOM 650 C C . GLN A 1 81 ? -19.782 -5.445 -0.445 1.00 53.09 81 GLN A C 1
ATOM 652 O O . GLN A 1 81 ? -20.957 -5.751 -0.216 1.00 53.09 81 GLN A O 1
ATOM 657 N N . PRO A 1 82 ? -19.373 -4.161 -0.436 1.00 49.94 82 PRO A N 1
ATOM 658 C CA . PRO A 1 82 ? -20.348 -3.090 -0.554 1.00 49.94 82 PRO A CA 1
ATOM 659 C C . PRO A 1 82 ? -21.096 -3.328 -1.868 1.00 49.94 82 PRO A C 1
ATOM 661 O O . PRO A 1 82 ? -20.474 -3.676 -2.874 1.00 49.94 82 PRO A O 1
ATOM 664 N N . ALA A 1 83 ? -22.425 -3.240 -1.813 1.00 49.25 83 ALA A N 1
ATOM 665 C CA . ALA A 1 83 ? -23.325 -3.536 -2.920 1.00 49.25 83 ALA A CA 1
ATOM 666 C C . ALA A 1 83 ? -22.757 -3.029 -4.254 1.00 49.25 83 ALA A C 1
ATOM 668 O O . ALA A 1 83 ? -22.424 -1.854 -4.377 1.00 49.25 83 ALA A O 1
ATOM 669 N N . ALA A 1 84 ? -22.608 -3.966 -5.192 1.00 46.03 84 ALA A N 1
ATOM 670 C CA . ALA A 1 84 ? -22.159 -3.825 -6.571 1.00 46.03 84 ALA A CA 1
ATOM 671 C C . ALA A 1 84 ? -22.030 -2.381 -7.095 1.00 46.03 84 ALA A C 1
ATOM 673 O O . ALA A 1 84 ? -22.898 -1.883 -7.809 1.00 46.03 84 ALA A O 1
ATOM 674 N N . THR A 1 85 ? -20.876 -1.752 -6.872 1.00 49.91 85 THR A N 1
ATOM 675 C CA . THR A 1 85 ? -20.334 -0.872 -7.906 1.00 49.91 85 THR A CA 1
ATOM 676 C C . THR A 1 85 ? -19.835 -1.815 -8.987 1.00 49.91 85 THR A C 1
ATOM 678 O O . THR A 1 85 ? -18.823 -2.491 -8.800 1.00 49.91 85 THR A O 1
ATOM 681 N N . THR A 1 86 ? -20.581 -1.935 -10.081 1.00 53.19 86 THR A N 1
ATOM 682 C CA . THR A 1 86 ? -20.158 -2.637 -11.295 1.00 53.19 86 THR A CA 1
ATOM 683 C C . THR A 1 86 ? -18.876 -1.997 -11.822 1.00 53.19 86 THR A C 1
ATOM 685 O O . THR A 1 86 ? -18.900 -1.122 -12.683 1.00 53.19 86 THR A O 1
ATOM 688 N N . VAL A 1 87 ? -17.736 -2.421 -11.286 1.00 54.34 87 VAL A N 1
ATOM 689 C CA . VAL A 1 87 ? -16.476 -2.390 -12.011 1.00 54.34 87 VAL A CA 1
ATOM 690 C C . VAL A 1 87 ? -16.638 -3.412 -13.132 1.00 54.34 87 VAL A C 1
ATOM 692 O O . VAL A 1 87 ? -16.893 -4.579 -12.827 1.00 54.34 87 VAL A O 1
ATOM 695 N N . PRO A 1 88 ? -16.576 -3.025 -14.418 1.00 47.62 88 PRO A N 1
ATOM 696 C CA . PRO A 1 88 ? -16.558 -4.016 -15.473 1.00 47.62 88 PRO A CA 1
ATOM 697 C C . PRO A 1 88 ? -15.346 -4.913 -15.226 1.00 47.62 88 PRO A C 1
ATOM 699 O O . PRO A 1 88 ? -14.193 -4.492 -15.335 1.00 47.62 88 PRO A O 1
ATOM 702 N N . THR A 1 89 ? -15.629 -6.153 -14.838 1.00 47.75 89 THR A N 1
ATOM 703 C CA . THR A 1 89 ? -14.695 -7.262 -14.902 1.00 47.75 89 THR A CA 1
ATOM 704 C C . THR A 1 89 ? -14.319 -7.406 -16.368 1.00 47.75 89 THR A C 1
ATOM 706 O O . THR A 1 89 ? -15.004 -8.065 -17.143 1.00 47.75 89 THR A O 1
ATOM 709 N N . LEU A 1 90 ? -13.228 -6.753 -16.767 1.00 45.97 90 LEU A N 1
ATOM 710 C CA . LEU A 1 90 ? -12.454 -7.221 -17.900 1.00 45.97 90 LEU A CA 1
ATOM 711 C C . LEU A 1 90 ? -11.934 -8.591 -17.480 1.00 4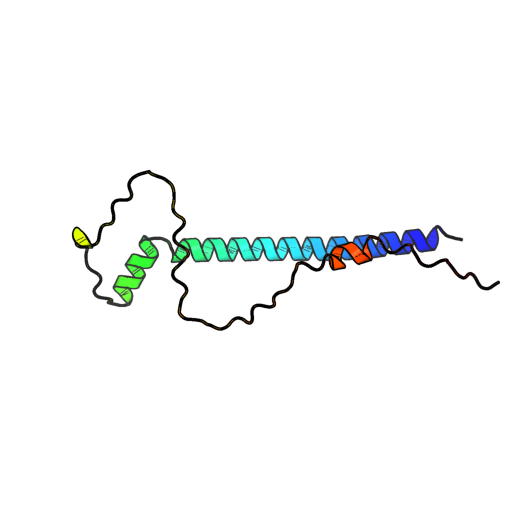5.97 90 LEU A C 1
ATOM 713 O O . LEU A 1 90 ? -10.946 -8.709 -16.755 1.00 45.97 90 LEU A O 1
ATOM 717 N N . THR A 1 91 ? -12.654 -9.625 -17.900 1.00 52.81 91 THR A N 1
ATOM 718 C CA . THR A 1 91 ? -12.172 -10.996 -17.993 1.00 52.81 91 THR A CA 1
ATOM 719 C C . THR A 1 91 ? -11.025 -11.003 -18.997 1.00 52.81 91 THR A C 1
ATOM 721 O O . THR A 1 91 ? -11.159 -11.445 -20.129 1.00 52.81 91 THR A O 1
ATOM 724 N N . ALA A 1 92 ? -9.887 -10.448 -18.606 1.00 45.47 92 ALA A N 1
ATOM 725 C CA . ALA A 1 92 ? -8.642 -10.720 -19.270 1.00 45.47 92 ALA A CA 1
ATOM 726 C C . ALA A 1 92 ? -8.075 -11.934 -18.539 1.00 45.47 92 ALA A C 1
ATOM 728 O O . ALA A 1 92 ? -7.520 -11.818 -17.442 1.00 45.47 92 ALA A O 1
ATOM 729 N N . LEU A 1 93 ? -8.190 -13.109 -19.171 1.00 45.81 93 LEU A N 1
ATOM 730 C CA . LEU A 1 93 ? -7.093 -14.071 -19.091 1.00 45.81 93 LEU A CA 1
ATOM 731 C C . LEU A 1 93 ? -5.792 -13.253 -19.135 1.00 45.81 93 LEU A C 1
ATOM 733 O O . LEU A 1 93 ? -5.732 -12.285 -19.902 1.00 45.81 93 LEU A O 1
ATOM 737 N N . PRO A 1 94 ? -4.753 -13.581 -18.353 1.00 48.69 94 PRO A N 1
ATOM 738 C CA . PRO A 1 94 ? -3.450 -13.031 -18.647 1.00 48.69 94 PRO A CA 1
ATOM 739 C C . PRO A 1 94 ? -3.081 -13.592 -20.016 1.00 48.69 94 PRO A C 1
ATOM 741 O O . PRO A 1 94 ? -2.521 -14.686 -20.123 1.00 48.69 94 PRO A O 1
ATOM 744 N N . ASP A 1 95 ? -3.461 -12.876 -21.073 1.00 49.84 95 ASP A N 1
ATOM 745 C CA . ASP A 1 95 ? -2.962 -13.123 -22.394 1.00 49.84 95 ASP A CA 1
ATOM 746 C C . ASP A 1 95 ? -1.459 -13.064 -22.202 1.00 49.84 95 ASP A C 1
ATOM 748 O O . ASP A 1 95 ? -0.851 -12.037 -21.879 1.00 49.84 95 ASP A O 1
ATOM 752 N N . LYS A 1 96 ? -0.836 -14.220 -22.387 1.00 49.31 96 LYS A N 1
ATOM 753 C CA . LYS A 1 96 ? 0.611 -14.381 -22.465 1.00 49.31 96 LYS A CA 1
ATOM 754 C C . LYS A 1 96 ? 1.171 -13.627 -23.689 1.00 49.31 96 LYS A C 1
ATOM 756 O O . LYS A 1 96 ? 2.267 -13.916 -24.150 1.00 49.31 96 LYS A O 1
ATOM 761 N N . THR A 1 97 ? 0.456 -12.630 -24.216 1.00 54.94 97 THR A N 1
ATOM 762 C CA . THR A 1 97 ? 0.880 -11.666 -25.229 1.00 54.94 97 THR A CA 1
ATOM 763 C C . THR A 1 97 ? 2.009 -10.774 -24.728 1.00 54.94 97 THR A C 1
ATOM 765 O O . THR A 1 97 ? 2.856 -10.386 -25.532 1.00 54.94 97 THR A O 1
ATOM 768 N N . TYR A 1 98 ? 2.142 -10.549 -23.415 1.00 50.72 98 TYR A N 1
ATOM 769 C CA . TYR A 1 98 ? 3.340 -9.904 -22.856 1.00 50.72 98 TYR A CA 1
ATOM 770 C C . TYR A 1 98 ? 4.610 -10.763 -22.986 1.00 50.72 98 TYR A C 1
ATOM 772 O O . TYR A 1 98 ? 5.706 -10.220 -22.907 1.00 50.72 98 TYR A O 1
ATOM 780 N N . LEU A 1 99 ? 4.488 -12.072 -23.242 1.00 51.78 99 LEU A N 1
ATOM 781 C CA . LEU A 1 99 ? 5.612 -12.962 -23.575 1.00 51.78 99 LEU A CA 1
ATOM 782 C C . LEU A 1 99 ? 5.787 -13.148 -25.095 1.00 51.78 99 LEU A C 1
ATOM 784 O O . LEU A 1 99 ? 6.820 -13.643 -25.548 1.00 51.78 99 LEU A O 1
ATOM 788 N N . ALA A 1 100 ? 4.817 -12.714 -25.906 1.00 51.12 100 ALA A N 1
ATOM 789 C CA . ALA A 1 100 ? 4.836 -12.891 -27.358 1.00 51.12 100 ALA A CA 1
ATOM 790 C C . ALA A 1 100 ? 5.760 -11.899 -28.088 1.00 51.12 100 ALA A C 1
ATOM 792 O O . ALA A 1 100 ? 6.169 -12.162 -29.215 1.00 51.12 100 ALA A O 1
ATOM 793 N N . TRP A 1 101 ? 6.124 -10.762 -27.481 1.00 49.12 101 TRP A N 1
ATOM 794 C CA . TRP A 1 101 ? 7.156 -9.881 -28.052 1.00 49.12 101 TRP A CA 1
ATOM 795 C C . TRP A 1 101 ? 8.582 -10.361 -27.738 1.00 49.12 101 TRP A C 1
ATOM 797 O O . TRP A 1 101 ? 9.506 -9.993 -28.457 1.00 49.12 101 TRP A O 1
ATOM 807 N N . ALA A 1 102 ? 8.755 -11.208 -26.717 1.00 53.84 102 ALA A N 1
ATOM 808 C CA . ALA A 1 102 ? 10.051 -11.765 -26.324 1.00 53.84 102 ALA A CA 1
ATOM 809 C C . ALA A 1 102 ? 10.489 -12.963 -27.193 1.00 53.84 102 ALA A C 1
ATOM 811 O O . ALA A 1 102 ? 11.645 -13.370 -27.139 1.00 53.84 102 ALA A O 1
ATOM 812 N N . THR A 1 103 ? 9.581 -13.519 -28.003 1.00 53.25 103 THR A N 1
ATOM 813 C CA . THR A 1 103 ? 9.791 -14.751 -28.790 1.00 53.25 103 THR A CA 1
ATOM 814 C C . THR A 1 103 ? 9.610 -14.576 -30.298 1.00 53.25 103 THR A C 1
ATOM 816 O O . THR A 1 103 ? 9.742 -15.545 -31.043 1.00 53.25 103 THR A O 1
ATOM 819 N N . LYS A 1 104 ? 9.353 -13.358 -30.795 1.00 60.81 104 LYS A N 1
ATOM 820 C CA . LYS A 1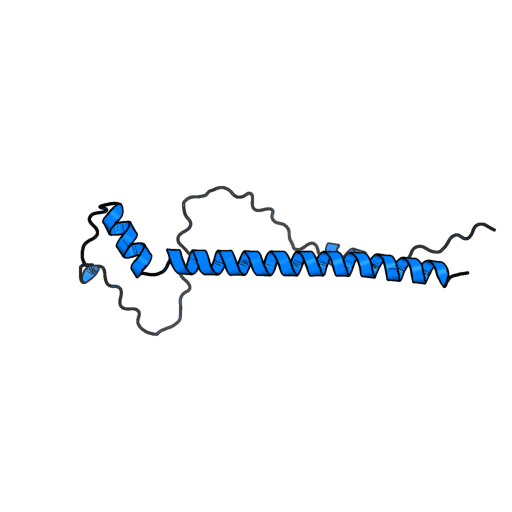 104 ? 9.369 -13.113 -32.244 1.00 60.81 104 LYS A CA 1
ATOM 821 C C . LYS A 1 104 ? 10.825 -13.105 -32.726 1.00 60.81 104 LYS A C 1
ATOM 823 O O . LYS A 1 104 ? 11.580 -12.242 -32.272 1.00 60.81 104 LYS A O 1
ATOM 828 N N . PRO A 1 105 ? 11.241 -14.021 -33.623 1.00 59.53 105 PRO A N 1
ATOM 829 C CA . PRO A 1 105 ? 12.565 -13.936 -34.221 1.00 59.53 105 PRO A CA 1
ATOM 830 C C . PRO A 1 105 ? 12.685 -12.589 -34.938 1.00 59.53 105 PRO A C 1
ATOM 832 O O . PRO A 1 105 ? 11.736 -12.135 -35.584 1.00 59.53 105 PRO A O 1
ATOM 835 N N . LEU A 1 106 ? 13.830 -11.920 -34.774 1.00 58.53 106 LEU A N 1
ATOM 836 C CA . LEU A 1 106 ? 14.073 -10.633 -35.420 1.00 58.53 106 LEU A CA 1
ATOM 837 C C . LEU A 1 106 ? 13.847 -10.763 -36.938 1.00 58.53 106 LEU A C 1
ATOM 839 O O . LEU A 1 106 ? 14.310 -11.741 -37.530 1.00 58.53 106 LEU A O 1
ATOM 843 N N . PRO A 1 107 ? 13.158 -9.802 -37.584 1.00 64.69 107 PRO A N 1
ATOM 844 C CA . PRO A 1 107 ? 12.944 -9.850 -39.024 1.00 64.69 107 PRO A CA 1
ATOM 845 C C . PRO A 1 107 ? 14.297 -9.846 -39.756 1.00 64.69 107 PRO A C 1
ATOM 847 O O . PRO A 1 107 ? 15.199 -9.098 -39.356 1.00 64.69 107 PRO A O 1
ATOM 850 N N . PRO A 1 108 ? 14.465 -10.660 -40.818 1.00 58.78 108 PRO A N 1
ATOM 851 C CA . PRO A 1 108 ? 15.717 -10.718 -41.555 1.00 58.78 108 PRO A CA 1
ATOM 852 C C . PRO A 1 108 ? 16.029 -9.340 -42.138 1.00 58.78 108 PRO A C 1
ATOM 854 O O . PRO A 1 108 ? 15.171 -8.680 -42.731 1.00 58.78 108 PRO A O 1
ATOM 857 N N . THR A 1 109 ? 17.270 -8.892 -41.955 1.00 57.62 109 THR A N 1
ATOM 858 C CA . THR A 1 109 ? 17.758 -7.628 -42.499 1.00 57.62 109 THR A CA 1
ATOM 859 C C . THR A 1 109 ? 17.789 -7.729 -44.023 1.00 57.62 109 THR A C 1
ATOM 861 O O . THR A 1 109 ? 18.752 -8.209 -44.616 1.00 57.62 109 THR A O 1
ATOM 864 N N . ASN A 1 110 ? 16.716 -7.287 -44.685 1.00 55.88 110 ASN A N 1
ATOM 865 C CA . ASN A 1 110 ? 16.687 -7.158 -46.138 1.00 55.88 110 ASN A CA 1
ATOM 866 C C . ASN A 1 110 ? 17.594 -5.987 -46.539 1.00 55.88 110 ASN A C 1
ATOM 868 O O . ASN A 1 110 ? 17.165 -4.841 -46.682 1.00 55.88 110 ASN A O 1
ATOM 872 N N . ARG A 1 111 ? 18.892 -6.275 -46.642 1.00 51.38 111 ARG A N 1
ATOM 873 C CA . ARG A 1 111 ? 19.879 -5.366 -47.203 1.00 51.38 111 ARG A CA 1
ATOM 874 C C . ARG A 1 111 ? 19.759 -5.473 -48.718 1.00 51.38 111 ARG A C 1
ATOM 876 O O . ARG A 1 111 ? 20.465 -6.263 -49.340 1.00 51.38 111 ARG A O 1
ATOM 883 N N . LYS A 1 112 ? 18.827 -4.706 -49.292 1.00 54.00 112 LYS A N 1
ATOM 884 C CA . LYS A 1 112 ? 18.805 -4.472 -50.737 1.00 54.00 112 LYS A CA 1
ATOM 885 C C . LYS A 1 112 ? 20.178 -3.925 -51.138 1.00 54.00 112 LYS A C 1
ATOM 887 O O . LYS A 1 112 ? 20.693 -3.007 -50.496 1.00 54.00 112 LYS A O 1
ATOM 892 N N . ARG A 1 113 ? 20.779 -4.634 -52.086 1.00 42.50 113 ARG A N 1
ATOM 893 C CA . ARG A 1 113 ? 22.103 -4.405 -52.653 1.00 42.50 113 ARG A CA 1
ATOM 894 C C . ARG A 1 113 ? 22.063 -3.228 -53.614 1.00 42.50 113 ARG A C 1
ATOM 896 O O . ARG A 1 113 ? 20.990 -3.041 -54.229 1.00 42.50 113 ARG A O 1
#

Sequence (113 aa):
MTFVWQKRMLYSLGVKTDALEKRLALLKRENEFRRQQMAMIQSLPYLDARVKELKLGLGVPTPDQILTLVEGAVVRIAPRQPAATTVPTLTALPDKTYLAWATKPLPPTNRKR

Secondary structure (DSSP, 8-state):
--HHHHHHHHHHHHHHHHHHHHHHHHHHHHHHHHHHHHHHHHSHHHHHHHHHHTT----SPPGGG-----SS----------TT-----------GGGGTSSSSPPPP-----